Protein AF-A0A7S3BZE4-F1 (afdb_monomer_lite)

Secondary structure (DSSP, 8-st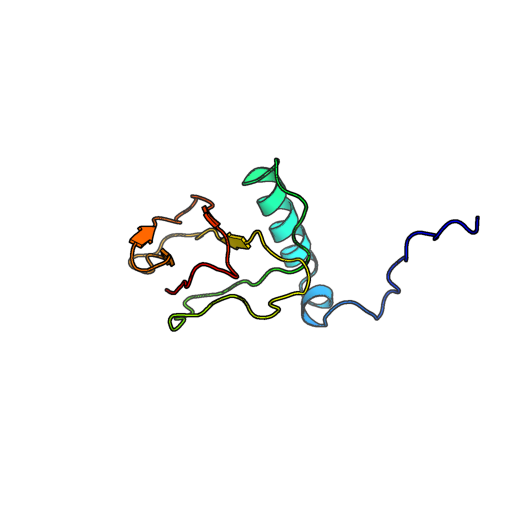ate):
----------TT-S-HHHHHTHHHHHHHHHHHHHH-TTSPPPS-----SS----SB--S-TTSS---EEE-B-SS-SS-PEEETTEEE--BT--EEE-TTTS-EE-

Structure (mmCIF, N/CA/C/O backbone):
data_AF-A0A7S3BZE4-F1
#
_entry.id   AF-A0A7S3BZE4-F1
#
loop_
_atom_site.group_PDB
_atom_site.id
_atom_site.type_symbol
_atom_site.label_atom_id
_atom_site.label_alt_id
_atom_site.label_comp_id
_atom_site.label_asym_id
_atom_site.label_entity_id
_atom_site.label_seq_id
_atom_site.pdbx_PDB_ins_code
_atom_site.Cartn_x
_atom_site.Cartn_y
_atom_site.Cartn_z
_atom_site.occupancy
_atom_site.B_iso_or_equiv
_atom_site.auth_seq_id
_atom_site.auth_comp_id
_atom_site.auth_asym_id
_atom_site.auth_atom_id
_atom_site.pdbx_PDB_model_num
ATOM 1 N N . ALA A 1 1 ? 9.674 16.666 -36.110 1.00 41.88 1 ALA A N 1
ATOM 2 C CA . ALA A 1 1 ? 9.421 16.231 -34.723 1.00 41.88 1 ALA A CA 1
ATOM 3 C C . ALA A 1 1 ? 10.263 14.988 -34.456 1.00 41.88 1 ALA A C 1
ATOM 5 O O . ALA A 1 1 ? 10.077 13.993 -35.144 1.00 41.88 1 ALA A O 1
ATOM 6 N N . LYS A 1 2 ? 11.267 15.067 -33.574 1.00 38.22 2 LYS A N 1
ATOM 7 C CA . LYS A 1 2 ? 12.086 13.901 -33.208 1.00 38.22 2 LYS A CA 1
ATOM 8 C C . LYS A 1 2 ? 11.259 13.035 -32.259 1.00 38.22 2 LYS A C 1
ATOM 10 O O . LYS A 1 2 ? 10.908 13.499 -31.180 1.00 38.22 2 LYS A O 1
ATOM 15 N N . GLY A 1 3 ? 10.904 11.831 -32.702 1.00 37.69 3 GLY A N 1
ATOM 16 C CA . GLY A 1 3 ? 10.229 10.843 -31.869 1.00 37.69 3 GLY A CA 1
ATOM 17 C C . GLY A 1 3 ? 11.117 10.472 -30.686 1.00 37.69 3 GLY A C 1
ATOM 18 O O . GLY A 1 3 ? 12.291 10.151 -30.869 1.00 37.69 3 GLY A O 1
ATOM 19 N N . LEU A 1 4 ? 10.566 10.560 -29.477 1.00 42.16 4 LEU A N 1
ATOM 20 C CA . LEU A 1 4 ? 11.186 9.981 -28.295 1.00 42.16 4 LEU A CA 1
ATOM 21 C C . LEU A 1 4 ? 11.111 8.458 -28.453 1.00 42.16 4 LEU A C 1
ATOM 23 O O . LEU A 1 4 ? 10.031 7.873 -28.383 1.00 42.16 4 LEU A O 1
ATOM 27 N N . SER A 1 5 ? 12.250 7.820 -28.706 1.00 42.41 5 SER A N 1
ATOM 28 C CA . SER A 1 5 ? 12.367 6.369 -28.574 1.00 42.41 5 SER A CA 1
ATOM 29 C C . SER A 1 5 ? 12.071 5.972 -27.121 1.00 42.41 5 SER A C 1
ATOM 31 O O . SER A 1 5 ? 12.557 6.653 -26.213 1.00 42.41 5 SER A O 1
ATOM 33 N N . PRO A 1 6 ? 11.322 4.883 -26.866 1.00 46.06 6 PRO A N 1
ATOM 34 C CA . PRO A 1 6 ? 11.106 4.404 -25.509 1.00 46.06 6 PRO A CA 1
ATOM 35 C C . PRO A 1 6 ? 12.457 4.021 -24.901 1.00 46.06 6 PRO A C 1
ATOM 37 O O . PRO A 1 6 ? 13.232 3.266 -25.496 1.00 46.06 6 PRO A O 1
ATOM 40 N N . MET A 1 7 ? 12.753 4.588 -23.733 1.00 45.03 7 MET A N 1
ATOM 41 C CA . MET A 1 7 ? 13.958 4.294 -22.967 1.00 45.03 7 MET A CA 1
ATOM 42 C C . MET A 1 7 ? 13.944 2.797 -22.630 1.00 45.03 7 MET A C 1
ATOM 44 O O . MET A 1 7 ? 13.155 2.348 -21.804 1.00 45.03 7 MET A O 1
ATOM 48 N N . ARG A 1 8 ? 14.773 1.996 -23.308 1.00 48.75 8 ARG A N 1
ATOM 49 C CA . ARG A 1 8 ? 15.058 0.629 -22.863 1.00 48.75 8 ARG A CA 1
ATOM 50 C C . ARG A 1 8 ? 15.991 0.744 -21.665 1.00 48.75 8 ARG A C 1
ATOM 52 O O . ARG A 1 8 ? 17.117 1.217 -21.825 1.00 48.75 8 ARG A O 1
ATOM 59 N N . GLU A 1 9 ? 15.516 0.349 -20.488 1.00 46.00 9 GLU A N 1
ATOM 60 C CA . GLU A 1 9 ? 16.347 0.249 -19.287 1.00 46.00 9 GLU A CA 1
ATOM 61 C C . GLU A 1 9 ? 17.573 -0.624 -19.577 1.00 46.00 9 GLU A C 1
ATOM 63 O O . GLU A 1 9 ? 17.461 -1.711 -20.157 1.00 46.00 9 GLU A O 1
ATOM 68 N N . ARG A 1 10 ? 18.768 -0.135 -19.226 1.00 45.28 10 ARG A N 1
ATOM 69 C CA . ARG A 1 10 ? 19.999 -0.908 -19.400 1.00 45.28 10 ARG A CA 1
ATOM 70 C C . ARG A 1 10 ? 20.125 -1.911 -18.246 1.00 45.28 10 ARG A C 1
ATOM 72 O O . ARG A 1 10 ? 19.737 -1.577 -17.127 1.00 45.28 10 ARG A O 1
ATOM 79 N N . PRO A 1 11 ? 20.736 -3.094 -18.452 1.00 45.41 11 PRO A N 1
ATOM 80 C CA . PRO A 1 11 ? 20.800 -4.178 -17.456 1.00 45.41 11 PRO A CA 1
ATOM 81 C C . PRO A 1 11 ? 21.537 -3.881 -16.126 1.00 45.41 11 PRO A C 1
ATOM 83 O O . PRO A 1 11 ? 21.783 -4.808 -15.363 1.00 45.41 11 PRO A O 1
ATOM 86 N N . GLY A 1 12 ? 21.892 -2.627 -15.825 1.00 51.78 12 GLY A N 1
ATOM 87 C CA . GLY A 1 12 ? 22.530 -2.198 -14.573 1.00 51.78 12 GLY A CA 1
ATOM 88 C C . GLY A 1 12 ? 21.761 -1.132 -13.779 1.00 51.78 12 GLY A C 1
ATOM 89 O O . GLY A 1 12 ? 22.214 -0.776 -12.696 1.00 51.78 12 GLY A O 1
ATOM 90 N N . ASP A 1 13 ? 20.618 -0.644 -14.278 1.00 69.06 13 ASP A N 1
ATOM 91 C CA . ASP A 1 13 ? 19.891 0.493 -13.679 1.00 69.06 13 ASP A CA 1
ATOM 92 C C . ASP A 1 13 ? 18.824 0.065 -12.643 1.00 69.06 13 ASP A C 1
ATOM 94 O O . ASP A 1 13 ? 18.331 0.885 -11.868 1.00 69.06 13 ASP A O 1
ATOM 98 N N . ALA A 1 14 ? 18.476 -1.225 -12.583 1.00 74.81 14 ALA A N 1
ATOM 99 C CA . ALA A 1 14 ? 17.447 -1.723 -11.671 1.00 74.81 14 ALA A CA 1
ATOM 100 C C . ALA A 1 14 ? 17.942 -1.786 -10.209 1.00 74.81 14 ALA A C 1
ATOM 102 O O . ALA A 1 14 ? 19.084 -2.201 -9.971 1.00 74.81 14 ALA A O 1
ATOM 103 N N . PRO A 1 15 ? 17.089 -1.483 -9.207 1.00 84.75 15 PRO A N 1
ATOM 104 C CA . PRO A 1 15 ? 17.435 -1.624 -7.796 1.00 84.75 15 PRO A CA 1
ATOM 105 C C . PRO A 1 15 ? 18.021 -3.003 -7.469 1.00 84.75 15 PRO A C 1
ATOM 107 O O . PRO A 1 15 ? 17.515 -4.030 -7.922 1.00 84.75 15 PRO A O 1
ATOM 110 N N . ARG A 1 16 ? 19.056 -3.047 -6.617 1.00 88.75 16 ARG A N 1
ATOM 111 C CA . ARG A 1 16 ? 19.730 -4.300 -6.208 1.00 88.75 16 ARG A CA 1
ATOM 112 C C . ARG A 1 16 ? 18.755 -5.368 -5.694 1.00 88.75 16 ARG A C 1
ATOM 114 O O . ARG A 1 16 ? 18.963 -6.556 -5.931 1.00 88.75 16 ARG A O 1
ATOM 121 N N . GLY A 1 17 ? 17.684 -4.949 -5.015 1.00 86.38 17 GLY A N 1
ATOM 122 C CA . GLY A 1 17 ? 16.614 -5.843 -4.565 1.00 86.38 17 GLY A CA 1
ATOM 123 C C . GLY A 1 17 ? 15.898 -6.539 -5.724 1.00 86.38 17 GLY A C 1
ATOM 124 O O . GLY A 1 17 ? 15.713 -7.752 -5.677 1.00 86.38 17 GLY A O 1
ATOM 125 N N . ASN A 1 18 ? 15.588 -5.807 -6.796 1.00 89.81 18 ASN A N 1
ATOM 126 C CA . ASN A 1 18 ? 14.900 -6.344 -7.970 1.00 89.81 18 ASN A CA 1
ATOM 127 C C . ASN A 1 18 ? 15.763 -7.380 -8.693 1.00 89.81 18 ASN A C 1
ATOM 129 O O . ASN A 1 18 ? 15.261 -8.423 -9.100 1.00 89.81 18 ASN A O 1
ATOM 133 N N . GLN A 1 19 ? 17.071 -7.127 -8.790 1.00 90.06 19 GLN A N 1
ATOM 134 C CA . GLN A 1 19 ? 18.017 -8.076 -9.382 1.00 90.06 19 GLN A CA 1
ATOM 135 C C . GLN A 1 19 ? 18.097 -9.371 -8.561 1.00 90.06 19 GLN A C 1
ATOM 137 O O . GLN A 1 19 ? 18.083 -10.468 -9.114 1.00 90.06 19 GLN A O 1
ATOM 142 N N . ARG A 1 20 ? 18.143 -9.255 -7.226 1.00 93.19 20 ARG A N 1
ATOM 143 C CA . ARG A 1 20 ? 18.246 -10.408 -6.320 1.00 93.19 20 ARG A CA 1
ATOM 144 C C . ARG A 1 20 ? 16.954 -11.222 -6.227 1.00 93.19 20 ARG A C 1
ATOM 146 O O . ARG A 1 20 ? 17.018 -12.431 -6.027 1.00 93.19 20 ARG A O 1
ATOM 153 N N . PHE A 1 21 ? 15.798 -10.575 -6.351 1.00 93.75 21 PHE A N 1
ATOM 154 C CA . PHE A 1 21 ? 14.486 -11.185 -6.126 1.00 93.75 21 PHE A CA 1
ATOM 155 C C . PHE A 1 21 ? 13.560 -11.033 -7.340 1.00 93.75 21 PHE A C 1
ATOM 157 O O . PHE A 1 21 ? 12.378 -10.733 -7.194 1.00 93.75 21 PHE A O 1
ATOM 164 N N . GLY A 1 22 ? 14.076 -11.268 -8.550 1.00 92.50 22 GLY A N 1
ATOM 165 C CA . GLY A 1 22 ? 13.316 -11.065 -9.792 1.00 92.50 22 GLY A CA 1
ATOM 166 C C . GLY A 1 22 ? 12.000 -11.850 -9.865 1.00 92.50 22 GLY A C 1
ATOM 167 O O . GLY A 1 22 ? 10.997 -11.323 -10.336 1.00 92.50 22 GLY A O 1
ATOM 168 N N . GLN A 1 23 ? 11.960 -13.076 -9.327 1.00 95.81 23 GLN A N 1
ATOM 169 C CA . GLN A 1 23 ? 10.719 -13.860 -9.247 1.00 95.81 23 GLN A CA 1
ATOM 170 C C . GLN A 1 23 ? 9.676 -13.217 -8.324 1.00 95.81 23 GLN A C 1
ATOM 172 O O . GLN A 1 23 ? 8.491 -13.234 -8.641 1.00 95.81 23 GLN A O 1
ATOM 177 N N . LEU A 1 24 ? 10.109 -12.616 -7.211 1.00 94.62 24 LEU A N 1
ATOM 178 C CA . LEU A 1 24 ? 9.216 -11.902 -6.300 1.00 94.62 24 LEU A CA 1
ATOM 179 C C . LEU A 1 24 ? 8.651 -10.652 -6.974 1.00 94.62 24 LEU A C 1
ATOM 181 O O . LEU A 1 24 ? 7.450 -10.426 -6.914 1.00 94.62 24 LEU A O 1
ATOM 185 N N . VAL A 1 25 ? 9.496 -9.887 -7.669 1.00 93.75 25 VAL A N 1
ATOM 186 C CA . VAL A 1 25 ? 9.055 -8.722 -8.450 1.00 93.75 25 VAL A CA 1
ATOM 187 C C . VAL A 1 25 ? 8.017 -9.136 -9.496 1.00 93.75 25 VAL A C 1
ATOM 189 O O . VAL A 1 25 ? 6.949 -8.533 -9.575 1.00 93.75 25 VAL A O 1
ATOM 192 N N . ALA A 1 26 ? 8.283 -10.201 -10.256 1.00 93.81 26 ALA A N 1
ATOM 193 C CA . ALA A 1 26 ? 7.341 -10.714 -11.247 1.00 93.81 26 ALA A CA 1
ATOM 194 C C . ALA A 1 26 ? 6.008 -11.152 -10.615 1.00 93.81 26 ALA A C 1
ATOM 196 O O . ALA A 1 26 ? 4.947 -10.834 -11.151 1.00 93.81 26 ALA A O 1
ATOM 197 N N . ALA A 1 27 ? 6.058 -11.836 -9.468 1.00 96.81 27 ALA A N 1
ATOM 198 C CA . ALA A 1 27 ? 4.871 -12.283 -8.744 1.00 96.81 27 ALA A CA 1
ATOM 199 C C . ALA A 1 27 ? 4.039 -11.112 -8.200 1.00 96.81 27 ALA A C 1
ATOM 201 O O . ALA A 1 27 ? 2.818 -11.138 -8.299 1.00 96.81 27 ALA A O 1
ATOM 202 N N . VAL A 1 28 ? 4.686 -10.066 -7.684 1.00 95.69 28 VAL A N 1
ATOM 203 C CA . VAL A 1 28 ? 4.021 -8.851 -7.193 1.00 95.69 28 VAL A CA 1
ATOM 204 C C . VAL A 1 28 ? 3.256 -8.150 -8.311 1.00 95.69 28 VAL A C 1
ATOM 206 O O . VAL A 1 28 ? 2.077 -7.851 -8.150 1.00 95.69 28 VAL A O 1
ATOM 209 N N . PHE A 1 29 ? 3.891 -7.932 -9.463 1.00 94.44 29 PHE A N 1
ATOM 210 C CA . PHE A 1 29 ? 3.219 -7.289 -10.594 1.00 94.44 29 PHE A CA 1
ATOM 211 C C . PHE A 1 29 ? 2.160 -8.184 -11.243 1.00 94.44 29 PHE A C 1
ATOM 213 O O . PHE A 1 29 ? 1.202 -7.678 -11.822 1.00 94.44 29 PHE A O 1
ATOM 220 N N . ALA A 1 30 ? 2.314 -9.509 -11.178 1.00 96.38 30 ALA A N 1
ATOM 221 C CA . ALA A 1 30 ? 1.246 -10.425 -11.564 1.00 96.38 30 ALA A CA 1
ATOM 222 C C . ALA A 1 30 ? 0.043 -10.294 -10.626 1.00 96.38 30 ALA A C 1
ATOM 224 O O . ALA A 1 30 ? -1.070 -10.134 -11.110 1.00 96.38 30 ALA A O 1
ATOM 225 N N . LEU A 1 31 ? 0.277 -10.272 -9.312 1.00 96.75 31 LEU A N 1
ATOM 226 C CA . LEU A 1 31 ? -0.772 -10.070 -8.320 1.00 96.75 31 LEU A CA 1
ATOM 227 C C . LEU A 1 31 ? -1.496 -8.734 -8.520 1.00 96.75 31 LEU A C 1
ATOM 229 O O . LEU A 1 31 ? -2.720 -8.726 -8.518 1.00 96.75 31 LEU A O 1
ATOM 233 N N . GLU A 1 32 ? -0.772 -7.629 -8.736 1.00 96.38 32 GLU A N 1
ATOM 234 C CA . GLU A 1 32 ? -1.378 -6.312 -8.987 1.00 96.38 32 GLU A CA 1
ATOM 235 C C . GLU A 1 32 ? -2.381 -6.357 -10.149 1.00 96.38 32 GLU A C 1
ATOM 237 O O . GLU A 1 32 ? -3.500 -5.864 -10.015 1.00 96.38 32 GLU A O 1
ATOM 242 N N . ARG A 1 33 ? -2.010 -6.996 -11.268 1.00 95.75 33 ARG A N 1
ATOM 243 C CA . ARG A 1 33 ? -2.894 -7.121 -12.437 1.00 95.75 33 ARG A CA 1
ATOM 244 C C . ARG A 1 33 ? -4.166 -7.911 -12.142 1.00 95.75 33 ARG A C 1
ATOM 246 O O . ARG A 1 33 ? -5.193 -7.610 -12.736 1.00 95.75 33 ARG A O 1
ATOM 253 N N . GLU A 1 34 ? -4.100 -8.896 -11.254 1.00 97.19 34 GLU A N 1
ATOM 254 C CA . GLU A 1 34 ? -5.265 -9.695 -10.861 1.00 97.19 34 GLU A CA 1
ATOM 255 C C . GLU A 1 34 ? -6.183 -8.927 -9.899 1.00 97.19 34 GLU A C 1
ATOM 257 O O . GLU A 1 34 ? -7.403 -8.965 -10.040 1.00 97.19 34 GLU A O 1
ATOM 262 N N . ILE A 1 35 ? -5.613 -8.210 -8.924 1.00 96.50 35 ILE A N 1
ATOM 263 C CA . ILE A 1 35 ? -6.398 -7.563 -7.857 1.00 96.50 35 ILE A CA 1
ATOM 264 C C . ILE A 1 35 ? -6.896 -6.163 -8.228 1.00 96.50 35 ILE A C 1
ATOM 266 O O . ILE A 1 35 ? -7.876 -5.697 -7.651 1.00 96.50 35 ILE A O 1
ATOM 270 N N . ALA A 1 36 ? -6.238 -5.491 -9.173 1.00 95.50 36 ALA A N 1
ATOM 271 C CA . ALA A 1 36 ? -6.607 -4.157 -9.628 1.00 95.50 36 ALA A CA 1
ATOM 272 C C . ALA A 1 36 ? -6.368 -3.990 -11.144 1.00 95.50 36 ALA A C 1
ATOM 274 O O . ALA A 1 36 ? -5.581 -3.147 -11.570 1.00 95.50 36 ALA A O 1
ATOM 275 N N . PRO A 1 37 ? -7.066 -4.754 -12.005 1.00 95.06 37 PRO A N 1
ATOM 276 C CA . PRO A 1 37 ? -6.829 -4.759 -13.457 1.00 95.06 37 PRO A CA 1
ATOM 277 C C . PRO A 1 37 ? -7.118 -3.421 -14.157 1.00 95.06 37 PRO A C 1
ATOM 279 O O . PRO A 1 37 ? -6.754 -3.235 -15.315 1.00 95.06 37 PRO A O 1
ATOM 282 N N . HIS A 1 38 ? -7.815 -2.506 -13.484 1.00 94.00 38 HIS A N 1
ATOM 283 C CA . HIS A 1 38 ? -8.284 -1.244 -14.048 1.00 94.00 38 HIS A CA 1
ATOM 284 C C . HIS A 1 38 ? -7.300 -0.080 -13.859 1.00 94.00 38 HIS A C 1
ATOM 286 O O . HIS A 1 38 ? -7.459 0.953 -14.512 1.00 94.00 38 HIS A O 1
ATOM 292 N N . ARG A 1 39 ? -6.296 -0.223 -12.984 1.00 90.00 39 ARG A N 1
ATOM 293 C CA . ARG A 1 39 ? -5.348 0.852 -12.674 1.00 90.00 39 ARG A CA 1
ATOM 294 C C . ARG A 1 39 ? -4.089 0.777 -13.550 1.00 90.00 39 ARG A C 1
ATOM 296 O O . ARG A 1 39 ? -3.702 -0.311 -13.983 1.00 90.00 39 ARG A O 1
ATOM 303 N N . PRO A 1 40 ? -3.410 1.909 -13.813 1.00 88.69 40 PRO A N 1
ATOM 304 C CA . PRO A 1 40 ? -2.076 1.891 -14.406 1.00 88.69 40 PRO A CA 1
ATOM 305 C C . PRO A 1 40 ? -1.090 1.086 -13.538 1.00 88.69 40 PRO A C 1
ATOM 307 O O . PRO A 1 40 ? -1.188 1.162 -12.313 1.00 88.69 40 PRO A O 1
ATOM 310 N N . PRO A 1 41 ? -0.120 0.364 -14.130 1.00 88.88 41 PRO A N 1
ATOM 311 C CA . PRO A 1 41 ? 0.864 -0.394 -13.358 1.00 88.88 41 PRO A CA 1
ATOM 312 C C . PRO A 1 41 ? 1.643 0.479 -12.369 1.00 88.88 41 PRO A C 1
ATOM 314 O O . PRO A 1 41 ? 2.050 1.595 -12.710 1.00 88.88 41 PRO A O 1
ATOM 317 N N . SER A 1 42 ? 1.911 -0.050 -11.174 1.00 90.06 42 SER A N 1
ATOM 318 C CA . SER A 1 42 ? 2.732 0.648 -10.183 1.00 90.06 42 SER A CA 1
ATOM 319 C C . SER A 1 42 ? 4.171 0.834 -10.675 1.00 90.06 42 SER A C 1
ATOM 321 O O . SER A 1 42 ? 4.776 -0.060 -11.263 1.00 90.06 42 SER A O 1
ATOM 323 N N . SER A 1 43 ? 4.763 1.997 -10.401 1.00 84.94 43 SER A N 1
ATOM 324 C CA . SER A 1 43 ? 6.186 2.258 -10.671 1.00 84.94 43 SER A CA 1
ATOM 325 C C . SER A 1 43 ? 7.100 1.792 -9.533 1.00 84.94 43 SER A C 1
ATOM 327 O O . SER A 1 43 ? 8.289 1.554 -9.743 1.00 84.94 43 SER A O 1
ATOM 329 N N . MET A 1 44 ? 6.550 1.649 -8.323 1.00 85.19 44 MET A N 1
ATOM 330 C CA . MET A 1 44 ? 7.244 1.192 -7.122 1.00 85.19 44 MET A CA 1
ATOM 331 C C . MET A 1 44 ? 6.342 0.271 -6.308 1.00 85.19 44 MET A C 1
ATOM 333 O O . MET A 1 44 ? 5.133 0.480 -6.247 1.00 85.19 44 MET A O 1
ATOM 337 N N . VAL A 1 45 ? 6.941 -0.720 -5.645 1.00 89.62 45 VAL A N 1
ATOM 338 C CA . VAL A 1 45 ? 6.242 -1.578 -4.683 1.00 89.62 45 VAL A CA 1
ATOM 339 C C . VAL A 1 45 ? 7.111 -1.794 -3.451 1.00 89.62 45 VAL A C 1
ATOM 341 O O . VAL A 1 45 ? 8.321 -2.001 -3.559 1.00 89.62 45 VAL A O 1
ATOM 344 N N . ALA A 1 46 ? 6.478 -1.784 -2.281 1.00 90.69 46 ALA A N 1
ATOM 345 C CA . ALA A 1 46 ? 7.076 -2.181 -1.017 1.00 90.69 46 ALA A CA 1
ATOM 346 C C . ALA A 1 46 ? 6.392 -3.449 -0.493 1.00 90.69 46 ALA A C 1
ATOM 348 O O . ALA A 1 46 ? 5.172 -3.579 -0.546 1.00 90.69 46 ALA A O 1
ATOM 349 N N . ILE A 1 47 ? 7.185 -4.380 0.040 1.00 91.62 47 ILE A N 1
ATOM 350 C CA . ILE A 1 47 ? 6.680 -5.565 0.736 1.00 91.62 47 ILE A CA 1
ATOM 351 C C . ILE A 1 47 ? 7.135 -5.472 2.179 1.00 91.62 47 ILE A C 1
ATOM 353 O O . ILE A 1 47 ? 8.332 -5.476 2.467 1.00 91.62 47 ILE A O 1
ATOM 357 N N . ASN A 1 48 ? 6.168 -5.436 3.083 1.00 91.38 48 ASN A N 1
ATOM 358 C CA . ASN A 1 48 ? 6.412 -5.312 4.505 1.00 91.38 48 ASN A CA 1
ATOM 359 C C . ASN A 1 48 ? 5.970 -6.587 5.217 1.00 91.38 48 ASN A C 1
ATOM 361 O O . ASN A 1 48 ? 4.870 -7.088 4.997 1.00 91.38 48 AS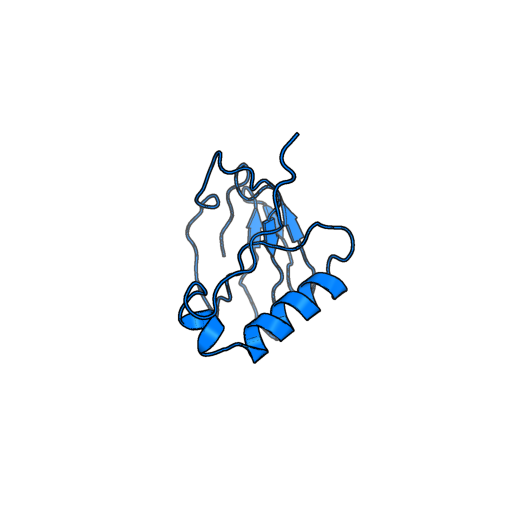N A O 1
ATOM 365 N N . ARG A 1 49 ? 6.820 -7.114 6.102 1.00 90.75 49 ARG A N 1
ATOM 366 C CA . ARG A 1 49 ? 6.476 -8.248 6.966 1.00 90.75 49 ARG A CA 1
ATOM 367 C C . ARG A 1 49 ? 6.451 -7.775 8.410 1.00 90.75 49 ARG A C 1
ATOM 369 O O . ARG A 1 49 ? 7.512 -7.552 8.983 1.00 90.75 49 ARG A O 1
ATOM 376 N N . ARG A 1 50 ? 5.252 -7.687 8.998 1.00 87.06 50 ARG A N 1
ATOM 377 C CA . ARG A 1 50 ? 5.043 -7.233 10.390 1.00 87.06 50 ARG A CA 1
ATOM 378 C C . ARG A 1 50 ? 5.672 -5.858 10.668 1.00 87.06 50 ARG A C 1
ATOM 380 O O . ARG A 1 50 ? 6.225 -5.638 11.742 1.00 87.06 50 ARG A O 1
ATOM 387 N N . ALA A 1 51 ? 5.644 -4.971 9.676 1.00 87.25 51 ALA A N 1
ATOM 388 C CA . ALA A 1 51 ? 6.056 -3.591 9.878 1.00 87.25 51 ALA A CA 1
ATOM 389 C C . ALA A 1 51 ? 4.946 -2.834 10.615 1.00 87.25 51 ALA A C 1
ATOM 391 O O . ALA A 1 51 ? 3.772 -3.134 10.422 1.00 87.25 51 ALA A O 1
ATOM 392 N N . ILE A 1 52 ? 5.349 -1.879 11.447 1.00 89.25 52 ILE A N 1
ATOM 393 C CA . ILE A 1 52 ? 4.461 -0.938 12.128 1.00 89.25 52 ILE A CA 1
ATOM 394 C C . ILE A 1 52 ? 4.849 0.437 11.614 1.00 89.25 52 ILE A C 1
ATOM 396 O O . ILE A 1 52 ? 6.025 0.816 11.678 1.00 89.25 52 ILE A O 1
ATOM 400 N N . PHE A 1 53 ? 3.874 1.175 11.107 1.00 91.75 53 PHE A N 1
ATOM 401 C CA . PHE A 1 53 ? 4.089 2.505 10.563 1.00 91.75 53 PHE A CA 1
ATOM 402 C C . PHE A 1 53 ? 3.450 3.529 11.492 1.00 91.75 53 PHE A C 1
ATOM 404 O O . PHE A 1 53 ? 2.382 3.306 12.045 1.00 91.75 53 PHE A O 1
ATOM 411 N N . LYS A 1 54 ? 4.106 4.672 11.691 1.00 94.62 54 LYS A N 1
ATOM 412 C CA . LYS A 1 54 ? 3.444 5.832 12.306 1.00 94.62 54 LYS A CA 1
ATOM 413 C C . LYS A 1 54 ? 2.544 6.499 11.255 1.00 94.62 54 LYS A C 1
ATOM 415 O O . LYS A 1 54 ? 2.813 6.314 10.070 1.00 94.62 54 LYS A O 1
ATOM 420 N N . PRO A 1 55 ? 1.532 7.294 11.649 1.00 95.50 55 PRO A N 1
ATOM 421 C CA . PRO A 1 55 ? 0.736 8.068 10.698 1.00 95.50 55 PRO A CA 1
ATOM 422 C C . PRO A 1 55 ? 1.629 8.882 9.758 1.00 95.50 55 PRO A C 1
ATOM 424 O O . PRO A 1 55 ? 2.428 9.701 10.219 1.00 95.50 55 PRO A O 1
ATOM 427 N N . HIS A 1 56 ? 1.510 8.635 8.457 1.00 93.75 56 HIS A N 1
ATOM 428 C CA . HIS A 1 56 ? 2.307 9.289 7.423 1.00 93.75 56 HIS A CA 1
ATOM 429 C C . HIS A 1 56 ? 1.536 9.366 6.108 1.00 93.75 56 HIS A C 1
ATOM 431 O O . HIS A 1 56 ? 0.535 8.682 5.931 1.00 93.75 56 HIS A O 1
ATOM 437 N N . THR A 1 57 ? 2.018 10.207 5.204 1.00 92.38 57 THR A N 1
ATOM 438 C CA . THR A 1 57 ? 1.669 10.179 3.784 1.00 92.38 57 THR A CA 1
ATOM 439 C C . THR A 1 57 ? 2.861 9.632 3.003 1.00 92.38 57 THR A C 1
ATOM 441 O O . THR A 1 57 ? 4.000 9.669 3.487 1.00 92.38 57 THR A O 1
ATOM 444 N N . ASP A 1 58 ? 2.611 9.128 1.800 1.00 87.62 58 ASP A N 1
ATOM 445 C CA . ASP A 1 58 ? 3.653 8.630 0.912 1.00 87.62 58 ASP A CA 1
ATOM 446 C C . ASP A 1 58 ? 4.653 9.750 0.579 1.00 87.62 58 ASP A C 1
ATOM 448 O O . ASP A 1 58 ? 4.295 10.901 0.297 1.00 87.62 58 ASP A O 1
ATOM 452 N N . ALA A 1 59 ? 5.944 9.418 0.622 1.00 77.19 59 ALA A N 1
ATOM 453 C CA . ALA A 1 59 ? 7.000 10.336 0.213 1.00 77.19 59 ALA A CA 1
ATOM 454 C C . ALA A 1 59 ? 6.970 10.536 -1.313 1.00 77.19 59 ALA A C 1
ATOM 456 O O . ALA A 1 59 ? 6.720 9.594 -2.059 1.00 77.19 59 ALA A O 1
ATOM 457 N N . GLY A 1 60 ? 7.285 11.746 -1.791 1.00 67.69 60 GLY A N 1
ATOM 458 C CA . GLY A 1 60 ? 7.275 12.061 -3.232 1.00 67.69 60 GLY A CA 1
ATOM 459 C C . GLY A 1 60 ? 6.149 12.993 -3.691 1.00 67.69 60 GLY A C 1
ATOM 460 O O . GLY A 1 60 ? 5.872 13.067 -4.889 1.00 67.69 60 GLY A O 1
ATOM 461 N N . ALA A 1 61 ? 5.524 13.729 -2.764 1.00 57.03 61 ALA A N 1
ATOM 462 C CA . ALA A 1 61 ? 4.561 14.788 -3.068 1.00 57.03 61 ALA A CA 1
ATOM 463 C C . ALA A 1 61 ? 5.032 15.671 -4.244 1.00 57.03 61 ALA A C 1
ATOM 465 O O . ALA A 1 61 ? 6.136 16.218 -4.227 1.00 57.03 61 ALA A O 1
ATOM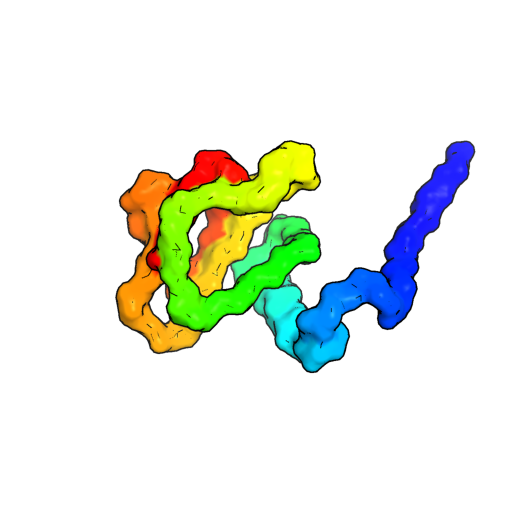 466 N N . GLY A 1 62 ? 4.191 15.801 -5.275 1.00 56.53 62 GLY A N 1
ATOM 467 C CA . GLY A 1 62 ? 4.481 16.588 -6.481 1.00 56.53 62 GLY A CA 1
ATOM 468 C C . GLY A 1 62 ? 5.111 15.824 -7.654 1.00 56.53 62 GLY A C 1
ATOM 469 O O . GLY A 1 62 ? 5.239 16.406 -8.728 1.00 56.53 62 GLY A O 1
ATOM 470 N N . ALA A 1 63 ? 5.440 14.534 -7.510 1.00 61.84 63 ALA A N 1
ATOM 471 C CA . ALA A 1 63 ? 6.003 13.710 -8.592 1.00 61.84 63 ALA A CA 1
ATOM 472 C C . ALA A 1 63 ? 4.949 12.976 -9.455 1.00 61.84 63 ALA A C 1
ATOM 474 O O . ALA A 1 63 ? 5.296 12.103 -10.247 1.00 61.84 63 ALA A O 1
ATOM 475 N N . GLY A 1 64 ? 3.661 13.317 -9.313 1.00 60.91 64 GLY A N 1
ATOM 476 C CA . GLY A 1 64 ? 2.570 12.743 -10.116 1.00 60.91 64 GLY A CA 1
ATOM 477 C C . GLY A 1 64 ? 2.027 11.397 -9.622 1.00 60.91 64 GLY A C 1
ATOM 478 O O . GLY A 1 64 ? 1.174 10.813 -10.283 1.00 60.91 64 GLY A O 1
ATOM 479 N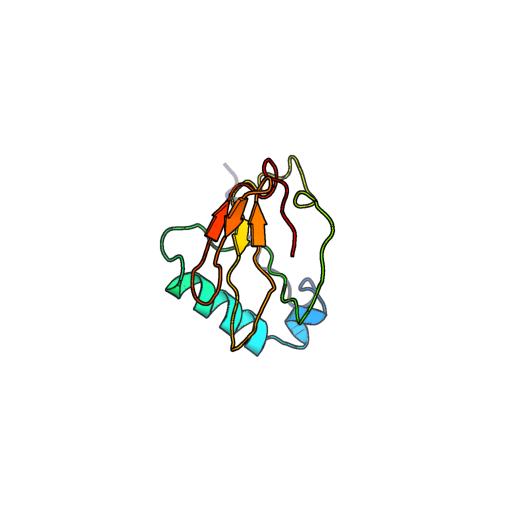 N . GLN A 1 65 ? 2.477 10.913 -8.462 1.00 64.25 65 GLN A N 1
ATOM 480 C CA . GLN A 1 65 ? 1.911 9.738 -7.803 1.00 64.25 65 GLN A CA 1
ATOM 481 C C . GLN A 1 65 ? 0.738 10.175 -6.912 1.00 64.25 65 GLN A C 1
ATOM 483 O O . GLN A 1 65 ? 0.949 10.828 -5.894 1.00 64.25 65 GLN A O 1
ATOM 488 N N . SER A 1 66 ? -0.495 9.872 -7.326 1.00 69.81 66 SER A N 1
ATOM 489 C CA . SER A 1 66 ? -1.720 10.196 -6.569 1.00 69.81 66 SER A CA 1
ATOM 490 C C . SER A 1 66 ? -2.617 8.988 -6.284 1.00 69.81 66 SER A C 1
ATOM 492 O O . SER A 1 66 ? -3.658 9.145 -5.662 1.00 69.81 66 SER A O 1
ATOM 494 N N . SER A 1 67 ? -2.258 7.795 -6.769 1.00 86.12 67 SER A N 1
ATOM 495 C CA . SER A 1 67 ? -2.999 6.553 -6.518 1.00 86.12 67 SER A CA 1
ATOM 496 C C . SER A 1 67 ? -2.054 5.525 -5.911 1.00 86.12 67 SER A C 1
ATOM 498 O O . SER A 1 67 ? -1.114 5.063 -6.567 1.00 86.12 67 SER A O 1
ATOM 500 N N . SER A 1 68 ? -2.327 5.168 -4.661 1.00 91.19 68 SER A N 1
ATOM 501 C CA . SER A 1 68 ? -1.641 4.110 -3.927 1.00 91.19 68 SER A CA 1
ATOM 502 C C . SER A 1 68 ? -2.567 2.904 -3.803 1.00 91.19 68 SER A C 1
ATOM 504 O O . SER A 1 68 ? -3.786 3.049 -3.740 1.00 91.19 68 SER A O 1
ATOM 506 N N . LEU A 1 69 ? -1.983 1.706 -3.807 1.00 94.75 69 LEU A N 1
ATOM 507 C CA . LEU A 1 69 ? -2.687 0.437 -3.635 1.00 94.75 69 LEU A CA 1
ATOM 508 C C . LEU A 1 69 ? -2.016 -0.334 -2.506 1.00 94.75 69 LEU A C 1
ATOM 510 O O . LEU A 1 69 ? -0.794 -0.488 -2.495 1.00 94.75 69 LEU A O 1
ATOM 514 N N . ILE A 1 70 ? -2.819 -0.864 -1.593 1.00 95.25 70 ILE A N 1
ATOM 515 C CA . ILE A 1 70 ? -2.345 -1.718 -0.509 1.00 95.25 70 ILE A CA 1
ATOM 516 C C . ILE A 1 70 ? -3.249 -2.938 -0.355 1.00 95.25 70 ILE A C 1
ATOM 518 O O . ILE A 1 70 ? -4.465 -2.858 -0.500 1.00 95.25 70 ILE A O 1
ATOM 522 N N . VAL A 1 71 ? -2.642 -4.088 -0.073 1.00 95.44 71 VAL A N 1
ATOM 523 C CA . VAL A 1 71 ? -3.341 -5.343 0.207 1.00 95.44 71 VAL A CA 1
ATOM 524 C C . VAL A 1 71 ? -2.568 -6.122 1.266 1.00 95.44 71 VAL A C 1
ATOM 526 O O . VAL A 1 71 ? -1.339 -6.205 1.222 1.00 95.44 71 VAL A O 1
ATOM 529 N N . GLY A 1 72 ? -3.283 -6.695 2.227 1.00 94.38 72 GLY A N 1
ATOM 530 C CA . GLY A 1 72 ? -2.732 -7.598 3.228 1.00 94.38 72 GLY A CA 1
ATOM 531 C C . GLY A 1 72 ? -2.862 -9.053 2.786 1.00 94.38 72 GLY A C 1
ATOM 532 O O . GLY A 1 72 ? -3.912 -9.477 2.305 1.00 94.38 72 GLY A O 1
ATOM 533 N N . LEU A 1 73 ? -1.793 -9.833 2.955 1.00 93.25 73 LEU A N 1
ATOM 534 C CA . LEU A 1 73 ? -1.739 -11.244 2.568 1.00 93.25 73 LEU A CA 1
ATOM 535 C C . LEU A 1 73 ? -1.408 -12.133 3.769 1.00 93.25 73 LEU A C 1
ATOM 537 O O . LEU A 1 73 ? -0.579 -11.784 4.611 1.00 93.25 73 LEU A O 1
ATOM 541 N N . GLY A 1 74 ? -1.993 -13.327 3.779 1.00 91.81 74 GLY A N 1
ATOM 542 C CA . GLY A 1 74 ? -1.757 -14.355 4.783 1.00 91.81 74 GLY A CA 1
ATOM 543 C C . GLY A 1 74 ? -2.760 -14.330 5.931 1.00 91.81 74 GLY A C 1
ATOM 544 O O . GLY A 1 74 ? -3.761 -13.608 5.931 1.00 91.81 74 GLY A O 1
ATOM 545 N N . ASP A 1 75 ? -2.449 -15.145 6.930 1.00 88.44 75 ASP A N 1
ATOM 546 C CA . ASP A 1 75 ? -3.220 -15.240 8.159 1.00 88.44 75 ASP A CA 1
ATOM 547 C C . ASP A 1 75 ? -2.552 -14.387 9.231 1.00 88.44 75 ASP A C 1
ATOM 549 O O . ASP A 1 75 ? -1.478 -14.709 9.747 1.00 88.44 75 ASP A O 1
ATOM 553 N N . TYR A 1 76 ? -3.181 -13.260 9.538 1.00 84.88 76 TYR A N 1
ATOM 554 C CA . TYR A 1 76 ? -2.742 -12.339 10.573 1.00 84.88 76 TYR A CA 1
ATOM 555 C C . TYR A 1 76 ? -3.951 -11.827 11.365 1.00 84.88 76 TYR A C 1
ATOM 557 O O . TYR A 1 76 ? -5.083 -11.847 10.880 1.00 84.88 76 TYR A O 1
ATOM 565 N N . GLY A 1 77 ? -3.698 -11.431 12.614 1.00 74.94 77 GLY A N 1
ATOM 566 C CA . GLY A 1 77 ? -4.660 -10.763 13.490 1.00 74.94 77 GLY A CA 1
ATOM 567 C C . GLY A 1 77 ? -4.103 -9.411 13.934 1.00 74.94 77 GLY A C 1
ATOM 568 O O . GLY A 1 77 ? -2.887 -9.282 14.098 1.00 74.94 77 GLY A O 1
ATOM 569 N N . GLY A 1 78 ? -4.977 -8.415 14.103 1.00 69.38 78 GLY A N 1
ATOM 570 C CA . GLY A 1 78 ? -4.560 -7.008 14.156 1.00 69.38 78 GLY A CA 1
ATOM 571 C C . GLY A 1 78 ? -4.008 -6.528 12.806 1.00 69.38 78 GLY A C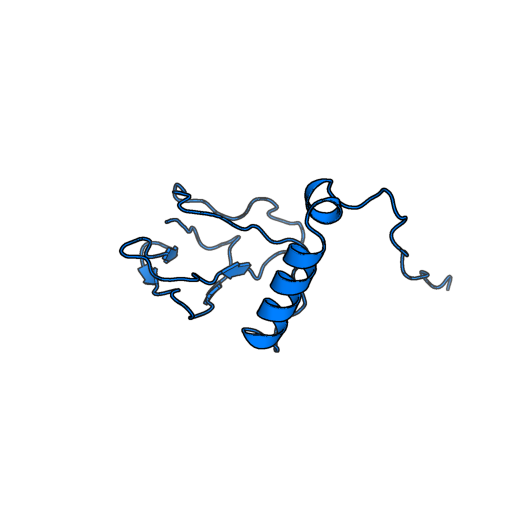 1
ATOM 572 O O . GLY A 1 78 ? -4.116 -7.236 11.808 1.00 69.38 78 GLY A O 1
ATOM 573 N N . GLY A 1 79 ? -3.398 -5.340 12.769 1.00 63.69 79 GLY A N 1
ATOM 574 C CA . GLY A 1 79 ? -2.876 -4.768 11.520 1.00 63.69 79 GLY A CA 1
ATOM 575 C C . GLY A 1 79 ? -3.967 -4.199 10.615 1.00 63.69 79 GLY A C 1
ATOM 576 O O . GLY A 1 79 ? -3.840 -4.268 9.391 1.00 63.69 79 GLY A O 1
ATOM 577 N N . ASP A 1 80 ? -5.034 -3.671 11.222 1.00 77.12 80 ASP A N 1
ATOM 578 C CA . ASP A 1 80 ? -5.988 -2.820 10.521 1.00 77.12 80 ASP A CA 1
ATOM 579 C C . ASP A 1 80 ? -5.199 -1.667 9.914 1.00 77.12 80 ASP A C 1
ATOM 581 O O . ASP A 1 80 ? -4.443 -0.979 10.603 1.00 77.12 80 ASP A O 1
ATOM 585 N N . LEU A 1 81 ? -5.349 -1.471 8.612 1.00 92.44 81 LEU A N 1
ATOM 586 C CA . LEU A 1 81 ? -4.877 -0.242 8.014 1.00 92.44 81 LEU A CA 1
ATOM 587 C C . LEU A 1 81 ? -5.805 0.861 8.502 1.00 92.44 81 LEU A C 1
ATOM 589 O O . LEU A 1 81 ? -7.018 0.752 8.346 1.00 92.44 81 LEU A O 1
ATOM 593 N N . LEU A 1 82 ? -5.262 1.928 9.068 1.00 94.25 82 LEU A N 1
ATOM 594 C CA . LEU A 1 82 ? -6.035 3.141 9.279 1.00 94.25 82 LEU A CA 1
ATOM 595 C C . LEU A 1 82 ? -5.755 4.094 8.128 1.00 94.25 82 LEU A C 1
ATOM 597 O O . LEU A 1 82 ? -4.592 4.339 7.820 1.00 94.25 82 LEU A O 1
ATOM 601 N N . VAL A 1 83 ? -6.810 4.642 7.530 1.00 94.62 83 VAL A N 1
ATOM 602 C CA . VAL A 1 83 ? -6.740 5.739 6.555 1.00 94.62 83 VAL A CA 1
ATOM 603 C C . VAL A 1 83 ? -7.539 6.902 7.121 1.00 94.62 83 VAL A C 1
ATOM 605 O O . VAL A 1 83 ? -8.724 6.763 7.412 1.00 94.62 83 VAL A O 1
ATOM 608 N N . GLU A 1 84 ? -6.866 8.020 7.399 1.00 95.62 84 GLU A N 1
ATOM 609 C CA . GLU A 1 84 ? -7.438 9.173 8.115 1.00 95.62 84 GLU A CA 1
ATOM 610 C C . GLU A 1 84 ? -8.182 8.793 9.414 1.00 95.62 84 GLU A C 1
ATOM 612 O O . GLU A 1 84 ? -9.175 9.400 9.809 1.00 95.62 84 GLU A O 1
ATOM 617 N N . GLY A 1 85 ? -7.680 7.771 10.116 1.00 94.06 85 GLY A N 1
ATOM 618 C CA . GLY A 1 85 ? -8.252 7.288 11.377 1.00 94.06 85 GLY A CA 1
ATOM 619 C C . GLY A 1 85 ? -9.422 6.319 11.220 1.00 94.06 85 GLY A C 1
ATOM 620 O O . GLY A 1 85 ? -9.910 5.811 12.228 1.00 94.06 85 GLY A O 1
ATOM 621 N N . VAL A 1 86 ? -9.846 6.024 9.989 1.00 93.94 86 VAL A N 1
ATOM 622 C CA . VAL A 1 86 ? -10.869 5.021 9.693 1.00 93.94 86 VAL A CA 1
ATOM 623 C C . VAL A 1 86 ? -10.198 3.656 9.519 1.00 93.94 86 VAL A C 1
ATOM 625 O O . VAL A 1 86 ? -9.337 3.527 8.647 1.00 93.94 86 VAL A O 1
ATOM 628 N N . PRO A 1 87 ? -10.562 2.634 10.317 1.00 94.00 87 PRO A N 1
ATOM 629 C CA . PRO A 1 87 ? -10.058 1.278 10.126 1.00 94.00 87 PRO A CA 1
ATOM 630 C C . PRO A 1 87 ? -10.558 0.677 8.809 1.00 94.00 87 PRO A C 1
ATOM 632 O O . PRO A 1 87 ? -11.749 0.746 8.500 1.00 94.00 87 PRO A O 1
ATOM 635 N N . VAL A 1 88 ? -9.655 0.042 8.064 1.00 93.31 88 VAL A N 1
ATOM 636 C CA . VAL A 1 88 ? -9.931 -0.636 6.798 1.00 93.31 88 VAL A CA 1
ATOM 637 C C . VAL A 1 88 ? -9.398 -2.065 6.841 1.00 93.31 88 VAL A C 1
ATOM 639 O O . VAL A 1 88 ? -8.220 -2.311 7.108 1.00 93.31 88 VAL A O 1
ATOM 642 N N . ASP A 1 89 ? -10.278 -3.017 6.525 1.00 92.19 89 ASP A N 1
ATOM 643 C CA . ASP A 1 89 ? -9.913 -4.420 6.346 1.00 92.19 89 ASP A CA 1
ATOM 644 C C . ASP A 1 89 ? -9.276 -4.625 4.970 1.00 92.19 89 ASP A C 1
ATOM 646 O O . ASP A 1 89 ? -9.965 -4.657 3.948 1.00 92.19 89 ASP A O 1
ATOM 650 N N . ILE A 1 90 ? -7.953 -4.789 4.969 1.00 93.62 90 ILE A N 1
ATOM 651 C CA . ILE A 1 90 ? -7.164 -5.046 3.761 1.00 93.62 90 ILE A CA 1
ATOM 652 C C . ILE A 1 90 ? -6.821 -6.528 3.561 1.00 93.62 90 ILE A C 1
ATOM 654 O O . ILE A 1 90 ? -6.0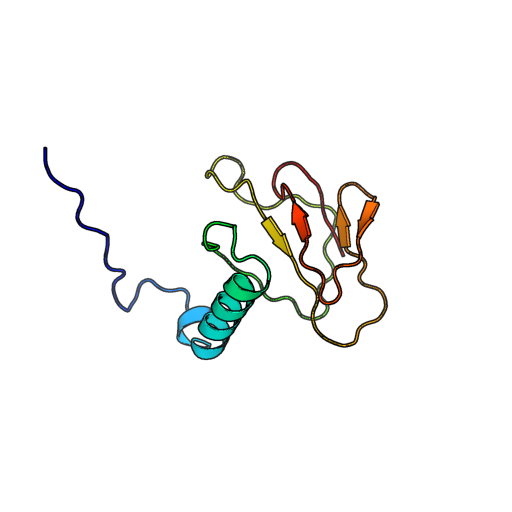57 -6.863 2.651 1.00 93.62 90 ILE A O 1
ATOM 658 N N . ARG A 1 91 ? -7.346 -7.447 4.387 1.00 93.62 91 ARG A N 1
ATOM 659 C CA . ARG A 1 91 ? -6.998 -8.873 4.297 1.00 93.62 91 ARG A CA 1
ATOM 660 C C . ARG A 1 91 ? -7.600 -9.483 3.038 1.00 93.62 91 ARG A C 1
ATOM 662 O O . ARG A 1 91 ? -8.805 -9.699 2.952 1.00 93.62 91 ARG A O 1
ATOM 669 N N . TYR A 1 92 ? -6.746 -9.767 2.055 1.00 93.38 92 TYR A N 1
ATOM 670 C CA . TYR A 1 92 ? -7.142 -10.186 0.705 1.00 93.38 92 TYR A CA 1
ATOM 671 C C . TYR A 1 92 ? -8.152 -9.236 0.040 1.00 93.38 92 TYR A C 1
ATOM 673 O O . TYR A 1 92 ? -8.909 -9.638 -0.843 1.00 93.38 92 TYR A O 1
ATOM 681 N N . ARG A 1 93 ? -8.166 -7.971 0.468 1.00 93.75 93 ARG A N 1
ATOM 682 C CA . ARG A 1 93 ? -9.060 -6.923 -0.021 1.00 93.75 93 ARG A CA 1
ATOM 683 C C . ARG A 1 93 ? -8.206 -5.713 -0.391 1.00 93.75 93 ARG A C 1
ATOM 685 O O . ARG A 1 93 ? -7.772 -5.000 0.509 1.00 93.75 93 ARG A O 1
ATOM 692 N N . PRO A 1 94 ? -7.877 -5.525 -1.679 1.00 95.12 94 PRO A N 1
ATOM 693 C CA . PRO A 1 94 ? -7.106 -4.365 -2.103 1.00 95.12 94 PRO A CA 1
ATOM 694 C C . PRO A 1 94 ? -7.849 -3.070 -1.762 1.00 95.12 94 PRO A C 1
ATOM 696 O O . PRO A 1 94 ? -9.054 -2.968 -1.990 1.00 95.12 94 PRO A O 1
ATOM 699 N N . LEU A 1 95 ? -7.115 -2.082 -1.260 1.00 94.94 95 LEU A N 1
ATOM 700 C CA . LEU A 1 95 ? -7.590 -0.717 -1.081 1.00 94.94 95 LEU A CA 1
ATOM 701 C C . LEU A 1 95 ? -6.791 0.214 -1.988 1.00 94.94 95 LEU A C 1
ATOM 703 O O . LEU A 1 95 ? -5.565 0.275 -1.882 1.00 94.94 95 LEU A O 1
ATOM 707 N N . GLU A 1 96 ? -7.499 0.960 -2.832 1.00 94.44 96 GLU A N 1
ATOM 708 C CA . GLU A 1 96 ? -6.956 2.132 -3.513 1.00 94.44 96 GLU A CA 1
ATOM 709 C C . GLU A 1 96 ? -7.312 3.393 -2.733 1.00 94.44 96 GLU A C 1
ATOM 711 O O . GLU A 1 96 ? -8.455 3.561 -2.307 1.00 94.44 96 GLU A O 1
ATOM 716 N N . PHE A 1 97 ? -6.325 4.259 -2.532 1.00 92.75 97 PHE A N 1
ATOM 717 C CA . PHE A 1 97 ? -6.465 5.494 -1.766 1.00 92.75 97 PHE A CA 1
ATOM 718 C C . PHE A 1 97 ? -5.442 6.537 -2.244 1.00 92.75 97 PHE A C 1
ATOM 720 O O . PHE A 1 97 ? -4.486 6.215 -2.964 1.00 92.75 97 PHE A O 1
ATOM 727 N N . ASP A 1 98 ? -5.642 7.798 -1.874 1.00 91.00 98 ASP A N 1
ATOM 728 C CA . ASP A 1 98 ? -4.714 8.886 -2.170 1.00 91.00 98 ASP A CA 1
ATOM 729 C C . ASP A 1 98 ? -3.624 8.914 -1.095 1.00 91.00 98 ASP A C 1
ATOM 731 O O . ASP A 1 98 ? -3.695 9.664 -0.124 1.00 91.00 98 ASP A O 1
ATOM 735 N N . GLY A 1 99 ? -2.584 8.093 -1.264 1.00 90.06 99 GLY A N 1
ATOM 736 C CA . GLY A 1 99 ? -1.483 8.003 -0.299 1.00 90.06 99 GLY A CA 1
ATOM 737 C C . GLY A 1 99 ? -0.721 9.313 -0.076 1.00 90.06 99 GLY A C 1
ATOM 738 O O . GLY A 1 99 ? -0.010 9.447 0.920 1.00 90.06 99 GLY A O 1
ATOM 739 N N . TRP A 1 100 ? -0.899 10.312 -0.945 1.00 88.44 100 TRP A N 1
ATOM 740 C CA . TRP A 1 100 ? -0.379 11.657 -0.723 1.00 88.44 100 TRP A CA 1
ATOM 741 C C . TRP A 1 100 ? -1.301 12.454 0.206 1.00 88.44 100 TRP A C 1
ATOM 743 O O . TRP A 1 100 ? -0.824 13.055 1.169 1.00 88.44 100 TRP A O 1
ATOM 753 N N . ARG A 1 101 ? -2.605 12.506 -0.062 1.00 90.19 101 ARG A N 1
ATOM 754 C CA . ARG A 1 101 ? -3.529 13.344 0.723 1.00 90.19 101 ARG A CA 1
ATOM 755 C C . ARG A 1 101 ? -4.011 12.688 2.007 1.00 90.19 101 ARG A C 1
ATOM 757 O O . ARG A 1 101 ? -4.387 13.406 2.929 1.00 90.19 101 ARG A O 1
ATOM 764 N N . GLU A 1 102 ? -3.997 11.365 2.058 1.00 92.44 102 GLU A N 1
ATOM 765 C CA . GLU A 1 102 ? -4.565 10.573 3.138 1.00 92.44 102 GLU A CA 1
ATOM 766 C C . GLU A 1 102 ? -3.449 9.934 3.969 1.00 92.44 102 GLU A C 1
ATOM 768 O O . GLU A 1 102 ? -2.642 9.120 3.502 1.00 92.44 102 GLU A O 1
ATOM 773 N N . ARG A 1 103 ? -3.398 10.311 5.247 1.00 94.69 103 ARG A N 1
ATOM 774 C CA . ARG A 1 103 ? -2.500 9.704 6.220 1.00 94.69 103 ARG A CA 1
ATOM 775 C C . ARG A 1 103 ? -2.918 8.272 6.471 1.00 94.69 103 ARG A C 1
ATOM 777 O O . ARG A 1 103 ? -4.091 8.003 6.729 1.00 94.69 103 ARG A O 1
ATOM 784 N N . HIS A 1 104 ? -1.938 7.386 6.512 1.00 94.69 104 HIS A N 1
ATOM 785 C CA . HIS A 1 104 ? -2.170 5.974 6.739 1.00 94.69 104 HIS A CA 1
ATOM 786 C C . HIS A 1 104 ? -1.123 5.347 7.664 1.00 94.69 104 HIS A C 1
ATOM 788 O O . HIS A 1 104 ? -0.012 5.865 7.826 1.00 94.69 104 HIS A O 1
ATOM 794 N N . TRP A 1 105 ? -1.518 4.281 8.365 1.00 94.81 105 TRP A N 1
ATOM 795 C CA . TRP A 1 105 ? -0.653 3.540 9.286 1.00 94.81 105 TRP A CA 1
ATOM 796 C C . TRP A 1 105 ? -1.196 2.148 9.620 1.00 94.81 105 TRP A C 1
ATOM 798 O O . TRP A 1 105 ? -2.358 1.846 9.359 1.00 94.81 105 TRP A O 1
ATOM 808 N N . THR A 1 106 ? -0.329 1.324 10.208 1.00 90.50 106 THR A N 1
ATOM 809 C CA . THR A 1 106 ? -0.589 -0.054 10.659 1.00 90.50 106 THR A CA 1
ATOM 810 C C . THR A 1 106 ? -0.062 -0.249 12.068 1.00 90.50 106 THR A C 1
ATOM 812 O O . THR A 1 106 ? 1.055 0.275 12.306 1.00 90.50 106 THR A O 1
#

pLDDT: mean 83.6, std 16.82, range [37.69, 97.19]

Radius of gyration: 16.03 Å; chains: 1; bounding box: 33×32×49 Å

Foldseek 3Di:
DDDDDPDDDDPPPDPPCCVVPVVVVVVVQVVCCVQPVPDDGDPDDDDDDPDWDDWDADPDPPVPDQKDKDADEDDDDDPFKAWQNDGDDRHVHMDIGRSHVITITD

Organism: NCBI:txid156174

Sequence (106 aa):
AKGLSPMRERPGDAPRGNQRFGQLVAAVFALEREIAPHRPPSSMVAINRRAIFKPHTDAGAGAGQSSSLIVGLGDYGGGDLLVEGVPVDIRYRPLEFDGWRERHWT